Protein AF-A0A6I5NIT3-F1 (afdb_monomer)

Secondary structure (DSSP, 8-state):
-EEE--SS--EE---SS--EEEE-SS-BSSGGGS-EE-S--TTTT-EEEEPTT--GGGEEEEEE-SS-SSS--EEEEEETTT--EEEEEET-B-TTS-B---GGGB-

Sequence (107 aa):
DILLSTAQQDILIGYAGADRFTVGGQGVHDIAYADIIVDFDAVSGDRIQLQPDVALSNLVLDAVDLNTDGIADSTAILRQTTREILAVVQNTVDAAGNTLLSLDQFI

Nearest PDB structures (foldseek):
  3uw8-assembly1_B  TM=7.521E-01  e=1.839E+00  Haloarcula marismortui ATCC 43049
  3vlh-assembly1_B  TM=7.667E-01  e=2.828E+00  Haloarcula marismortui ATCC 43049
  3vlj-assembly1_B  TM=7.612E-01  e=3.199E+00  Haloarcula marismortui ATCC 43049
  3vlk-assembly1_B  TM=6.937E-01  e=2.352E+00  Haloarcula marismortui ATCC 43049
  4oag-assembly1_B  TM=4.440E-01  e=4.627E+00  Mus musculus

Radius of gyration: 12.53 Å; Cα contacts (8 Å, |Δi|>4): 255; chains: 1; bounding box: 28×31×32 Å

Mean predicted aligned error: 3.35 Å

pLDDT: mean 93.1, std 6.28, range [63.0, 98.38]

Foldseek 3Di:
DEDEDDQFAAEAEQDQAAYEYEWDDDFAPDQVGAHEDEDDDVPRRYAYEYDPVDDLVQWDWAFDDNPPPPAGFWIFIAGNPPRGTRHIYGRQADPVRDGVDDSVRYD

Structure (mmCIF, N/CA/C/O backbone):
data_AF-A0A6I5NIT3-F1
#
_entry.id   AF-A0A6I5NIT3-F1
#
loop_
_atom_site.group_PDB
_atom_site.id
_atom_site.type_symbol
_atom_site.label_atom_id
_atom_site.label_alt_id
_atom_site.label_comp_id
_atom_site.label_asym_id
_atom_site.label_entity_id
_atom_site.label_seq_id
_atom_site.pdbx_PDB_ins_code
_atom_site.Cartn_x
_atom_site.Cartn_y
_atom_site.Cartn_z
_atom_site.occupancy
_atom_site.B_iso_or_equiv
_atom_site.auth_seq_id
_atom_site.auth_comp_id
_atom_site.auth_asym_id
_atom_site.auth_atom_id
_atom_site.pdbx_PDB_model_num
ATOM 1 N N . ASP A 1 1 ? -8.606 12.356 9.068 1.00 82.38 1 ASP A N 1
ATOM 2 C CA . ASP A 1 1 ? -8.001 13.368 8.179 1.00 82.38 1 ASP A CA 1
ATOM 3 C C . ASP A 1 1 ? -7.865 12.863 6.745 1.00 82.38 1 ASP A C 1
ATOM 5 O O . ASP A 1 1 ? -8.279 11.744 6.453 1.00 82.38 1 ASP A O 1
ATOM 9 N N . ILE A 1 2 ? -7.402 13.718 5.824 1.00 78.06 2 ILE A N 1
ATOM 10 C CA . ILE A 1 2 ? -7.072 13.344 4.438 1.00 78.06 2 ILE A CA 1
ATOM 11 C C . ILE A 1 2 ? -5.598 13.656 4.213 1.00 78.06 2 ILE A C 1
ATOM 13 O O . ILE A 1 2 ? -5.189 14.811 4.346 1.00 78.06 2 ILE A O 1
ATOM 17 N N . LEU A 1 3 ? -4.831 12.637 3.837 1.00 83.56 3 LEU A N 1
ATOM 18 C CA . LEU A 1 3 ? -3.423 12.756 3.487 1.00 83.56 3 LEU A CA 1
ATOM 19 C C . LEU A 1 3 ? -3.260 12.540 1.979 1.00 83.56 3 LEU A C 1
ATOM 21 O O . LEU A 1 3 ? -3.841 11.615 1.409 1.00 83.56 3 LEU A O 1
ATOM 25 N N . LEU A 1 4 ? -2.501 13.428 1.338 1.00 75.81 4 LEU A N 1
ATOM 26 C CA . LEU A 1 4 ? -2.259 13.450 -0.104 1.00 75.81 4 LEU A CA 1
ATOM 27 C C . LEU A 1 4 ? -0.769 13.257 -0.354 1.00 75.81 4 LEU A C 1
ATOM 29 O O . LEU A 1 4 ? 0.026 14.013 0.206 1.00 75.81 4 LEU A O 1
ATOM 33 N N . SER A 1 5 ? -0.417 12.303 -1.211 1.00 72.25 5 SER A N 1
ATOM 34 C CA . SER A 1 5 ? 0.959 12.159 -1.666 1.00 72.25 5 SER A CA 1
ATOM 35 C C . SER A 1 5 ? 1.304 13.062 -2.855 1.00 72.25 5 SER A C 1
ATOM 37 O O . SER A 1 5 ? 0.442 13.661 -3.511 1.00 72.25 5 SER A O 1
ATOM 39 N N . THR A 1 6 ? 2.603 13.200 -3.087 1.00 68.38 6 THR A N 1
ATOM 40 C CA . THR A 1 6 ? 3.276 14.036 -4.073 1.00 68.38 6 THR A CA 1
ATOM 41 C C . THR A 1 6 ? 4.126 13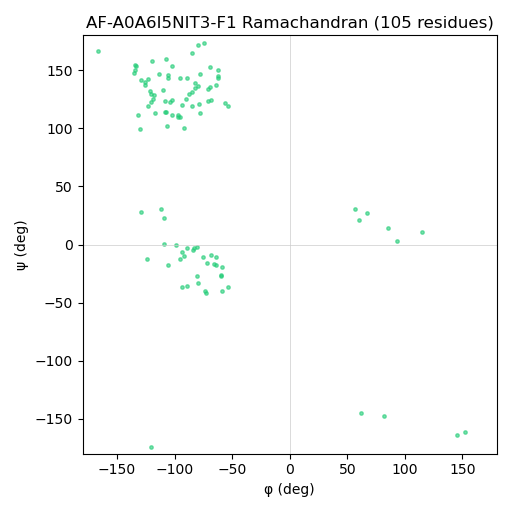.166 -5.008 1.00 68.38 6 THR A C 1
ATOM 43 O O . THR A 1 6 ? 4.055 11.947 -4.996 1.00 68.38 6 THR A O 1
ATOM 46 N N . ALA A 1 7 ? 4.907 13.785 -5.900 1.00 63.00 7 ALA A N 1
ATOM 47 C CA . ALA A 1 7 ? 5.765 13.056 -6.843 1.00 63.00 7 ALA A CA 1
ATOM 48 C C . ALA A 1 7 ? 7.096 12.563 -6.231 1.00 63.00 7 ALA A C 1
ATOM 50 O O . ALA A 1 7 ? 7.914 11.976 -6.939 1.00 63.00 7 ALA A O 1
ATOM 51 N N . GLN A 1 8 ? 7.357 12.875 -4.961 1.00 75.69 8 GLN A N 1
ATOM 52 C CA . GLN A 1 8 ? 8.480 12.350 -4.182 1.00 75.69 8 GLN A CA 1
ATOM 53 C C . GLN A 1 8 ? 7.933 11.358 -3.159 1.00 75.69 8 GLN A C 1
ATOM 55 O O . GLN A 1 8 ? 6.764 11.461 -2.816 1.00 75.69 8 GLN A O 1
ATOM 60 N N . GLN A 1 9 ? 8.784 10.464 -2.645 1.00 86.94 9 GLN A N 1
ATOM 61 C CA . GLN A 1 9 ? 8.400 9.591 -1.539 1.00 86.94 9 GLN A CA 1
ATOM 62 C C . GLN A 1 9 ? 7.866 10.423 -0.370 1.00 86.94 9 GLN A C 1
ATOM 64 O O . GLN A 1 9 ? 8.607 11.207 0.232 1.00 86.94 9 GLN A O 1
ATOM 69 N N . ASP A 1 10 ? 6.612 10.177 -0.019 1.00 90.31 10 ASP A N 1
ATOM 70 C CA . ASP A 1 10 ? 5.980 10.721 1.170 1.00 90.31 10 ASP A CA 1
ATOM 71 C C . ASP A 1 10 ? 5.819 9.656 2.256 1.00 90.31 10 ASP A C 1
ATOM 73 O O . ASP A 1 10 ? 5.531 8.488 1.992 1.00 90.31 10 ASP A O 1
ATOM 77 N N . ILE A 1 11 ? 5.986 10.077 3.511 1.00 93.38 11 ILE A N 1
ATOM 78 C CA . ILE A 1 11 ? 5.680 9.265 4.691 1.00 93.38 11 ILE A CA 1
ATOM 79 C C . ILE A 1 11 ? 4.346 9.750 5.254 1.00 93.38 11 ILE A C 1
ATOM 81 O O . ILE A 1 11 ? 4.247 10.870 5.761 1.00 93.38 11 ILE A O 1
ATOM 85 N N . LEU A 1 12 ? 3.319 8.914 5.149 1.00 94.81 12 LEU A N 1
ATOM 86 C CA . LEU A 1 12 ? 1.949 9.227 5.530 1.00 94.81 12 LEU A CA 1
ATOM 87 C C . LEU A 1 12 ? 1.625 8.586 6.885 1.00 94.81 12 LEU A C 1
ATOM 89 O O . LEU A 1 12 ? 1.767 7.375 7.059 1.00 94.81 12 LEU A O 1
ATOM 93 N N . ILE A 1 13 ? 1.196 9.421 7.833 1.00 95.81 13 ILE A N 1
ATOM 94 C CA . ILE A 1 13 ? 0.869 9.039 9.213 1.00 95.81 13 ILE A CA 1
ATOM 95 C C . ILE A 1 13 ? -0.498 9.643 9.557 1.00 95.81 13 ILE A C 1
ATOM 97 O O . ILE A 1 13 ? -0.620 10.868 9.620 1.00 95.81 13 ILE A O 1
ATOM 101 N N . GLY A 1 14 ? -1.517 8.799 9.722 1.00 93.00 14 GLY A N 1
ATOM 102 C CA . GLY A 1 14 ? -2.895 9.213 10.029 1.00 93.00 14 GLY A CA 1
ATOM 103 C C . GLY A 1 14 ? -3.118 9.527 11.509 1.00 93.00 14 GLY A C 1
ATOM 104 O O . GLY A 1 14 ? -3.907 10.404 11.851 1.00 93.00 14 GLY A O 1
ATOM 105 N N . TYR A 1 15 ? -2.324 8.905 12.382 1.00 93.50 15 TYR A N 1
ATOM 106 C CA . TYR A 1 15 ? -2.516 8.853 13.826 1.00 93.50 15 TYR A CA 1
ATOM 107 C C . TYR A 1 15 ? -3.823 8.146 14.215 1.00 93.50 15 TYR A C 1
ATOM 109 O O . TYR A 1 15 ? -4.192 7.125 13.651 1.00 93.50 15 TYR A O 1
ATOM 117 N N . ALA A 1 16 ? -4.469 8.602 15.289 1.00 92.50 16 ALA A N 1
ATOM 118 C CA . ALA A 1 16 ? -5.677 7.978 15.798 1.00 92.50 16 ALA A CA 1
ATOM 119 C C . ALA A 1 16 ? -6.906 8.553 15.097 1.00 92.50 16 ALA A C 1
ATOM 121 O O . ALA A 1 16 ? -7.143 9.762 15.149 1.00 92.50 16 ALA A O 1
ATOM 122 N N . GLY A 1 17 ? -7.762 7.678 14.586 1.00 93.88 17 GLY A N 1
ATOM 123 C CA . GLY A 1 17 ? -9.008 8.082 13.959 1.00 93.88 17 GLY A CA 1
ATOM 124 C C . GLY A 1 17 ? -9.361 7.176 12.795 1.00 93.88 17 GLY A C 1
ATOM 125 O O . GLY A 1 17 ? -8.863 6.064 12.694 1.00 93.88 17 GLY A O 1
ATOM 126 N N . ALA A 1 18 ? -10.284 7.662 11.969 1.00 95.75 18 ALA A N 1
ATOM 127 C CA . ALA A 1 18 ? -10.565 7.091 10.663 1.00 95.75 18 ALA A CA 1
ATOM 128 C C . ALA A 1 18 ? -9.996 8.049 9.612 1.00 95.75 18 ALA A C 1
ATOM 130 O O . ALA A 1 18 ? -10.581 9.107 9.327 1.00 95.75 18 ALA A O 1
ATOM 131 N N . ASP A 1 19 ? -8.847 7.686 9.064 1.00 97.94 19 ASP A N 1
ATOM 132 C CA . ASP A 1 19 ? -8.062 8.486 8.139 1.00 97.94 19 ASP A CA 1
ATOM 133 C C . ASP A 1 19 ? -8.225 8.022 6.695 1.00 97.94 19 ASP A C 1
ATOM 135 O O . ASP A 1 19 ? -8.578 6.881 6.391 1.00 97.94 19 ASP A O 1
ATOM 139 N N . ARG A 1 20 ? -8.026 8.952 5.762 1.00 97.19 20 ARG A N 1
ATOM 140 C CA . ARG A 1 20 ? -8.047 8.663 4.329 1.00 97.19 20 ARG A CA 1
ATOM 141 C C . ARG A 1 20 ? -6.685 8.946 3.734 1.00 97.19 20 ARG A C 1
ATOM 143 O O . ARG A 1 20 ? -6.276 10.104 3.629 1.00 97.19 20 ARG A O 1
ATOM 150 N N . PHE A 1 21 ? -6.027 7.887 3.292 1.00 96.75 21 PHE A N 1
ATOM 151 C CA . PHE A 1 21 ? -4.748 7.958 2.600 1.00 96.75 21 PHE A CA 1
ATOM 152 C C . PHE A 1 21 ? -5.011 7.953 1.102 1.00 96.75 21 PHE A C 1
ATOM 154 O O . PHE A 1 21 ? -5.467 6.952 0.550 1.00 96.75 21 PHE A O 1
ATOM 161 N N . THR A 1 22 ? -4.787 9.087 0.444 1.00 94.75 22 THR A N 1
ATOM 162 C CA . THR A 1 22 ? -4.999 9.193 -0.999 1.00 94.75 22 THR A CA 1
ATOM 163 C C . THR A 1 22 ? -3.760 8.699 -1.730 1.00 94.75 22 THR A C 1
ATOM 165 O O . THR A 1 22 ? -2.696 9.294 -1.588 1.00 94.75 22 THR A O 1
ATOM 168 N N . VAL A 1 23 ? -3.914 7.651 -2.537 1.00 91.50 23 VAL A N 1
ATOM 169 C CA . VAL A 1 23 ? -2.840 7.035 -3.330 1.00 91.50 23 VAL A CA 1
ATOM 170 C C . VAL A 1 23 ? -3.208 7.016 -4.810 1.00 91.50 23 VAL A C 1
ATOM 172 O O . VAL A 1 23 ? -4.364 6.809 -5.192 1.00 91.50 23 VAL A O 1
ATOM 175 N N . GLY A 1 24 ? -2.223 7.243 -5.672 1.00 82.69 24 GLY A N 1
ATOM 176 C CA . GLY A 1 24 ? -2.402 7.225 -7.120 1.00 82.69 24 GLY A CA 1
ATOM 177 C C . GLY A 1 24 ? -1.414 8.127 -7.846 1.00 82.69 24 GLY A C 1
ATOM 178 O O . GLY A 1 24 ? -0.379 8.487 -7.298 1.00 82.69 24 GLY A O 1
ATOM 179 N N . GLY A 1 25 ? -1.723 8.477 -9.094 1.00 80.94 25 GLY A N 1
ATOM 180 C CA . GLY A 1 25 ? -0.798 9.199 -9.964 1.00 80.94 25 GLY A CA 1
ATOM 181 C C . GLY A 1 25 ? 0.236 8.287 -10.638 1.00 80.94 25 GLY A C 1
ATOM 182 O O . GLY A 1 25 ? -0.055 7.143 -11.011 1.00 80.94 25 GLY A O 1
ATOM 183 N N . GLN A 1 26 ? 1.438 8.826 -10.866 1.00 84.56 26 GLN A N 1
ATOM 184 C CA . GLN A 1 26 ? 2.554 8.083 -11.459 1.00 84.56 26 GLN A CA 1
ATOM 185 C C . GLN A 1 26 ? 3.184 7.196 -10.386 1.00 84.56 26 GLN A C 1
ATOM 187 O O . GLN A 1 26 ? 3.759 7.712 -9.433 1.00 84.56 26 GLN A O 1
ATOM 192 N N . GLY A 1 27 ? 3.067 5.878 -10.536 1.00 89.19 27 GLY A N 1
ATOM 193 C CA . GLY A 1 27 ? 3.761 4.953 -9.648 1.00 89.19 27 GLY A CA 1
ATOM 194 C C . GLY A 1 27 ? 5.260 4.889 -9.947 1.00 89.19 27 GLY A C 1
ATOM 195 O O . GLY A 1 27 ? 5.748 5.434 -10.938 1.00 89.19 27 GLY A O 1
ATOM 196 N N . VAL A 1 28 ? 5.992 4.182 -9.093 1.00 93.19 28 VAL A N 1
ATOM 197 C CA . VAL A 1 28 ? 7.447 3.999 -9.198 1.00 93.19 28 VAL A CA 1
ATOM 198 C C . VAL A 1 28 ? 7.803 2.520 -9.334 1.00 93.19 28 VAL A C 1
ATOM 200 O O . VAL A 1 28 ? 7.037 1.650 -8.941 1.00 93.19 28 VAL A O 1
ATOM 203 N N . HIS A 1 29 ? 8.973 2.195 -9.881 1.00 93.06 29 HIS A N 1
ATOM 204 C CA . HIS A 1 29 ? 9.431 0.797 -9.977 1.00 93.06 29 HIS A CA 1
ATOM 205 C C . HIS A 1 29 ? 10.341 0.356 -8.829 1.00 93.06 29 HIS A C 1
ATOM 207 O O . HIS A 1 29 ? 10.611 -0.834 -8.691 1.00 93.06 29 HIS A O 1
ATOM 213 N N . ASP A 1 30 ? 10.820 1.302 -8.029 1.00 91.25 30 ASP A N 1
ATOM 214 C CA . ASP A 1 30 ? 11.715 1.044 -6.910 1.00 91.25 30 ASP A CA 1
ATOM 215 C C . ASP A 1 30 ? 11.035 1.501 -5.618 1.00 91.25 30 ASP A C 1
ATOM 217 O O . ASP A 1 30 ? 10.582 2.642 -5.500 1.00 91.25 30 ASP A O 1
ATOM 221 N N . ILE A 1 31 ? 10.944 0.567 -4.671 1.00 90.62 31 ILE A N 1
ATOM 222 C CA . ILE A 1 31 ? 10.276 0.736 -3.381 1.00 90.62 31 ILE A CA 1
ATOM 223 C C . ILE A 1 31 ? 10.898 1.869 -2.557 1.00 90.62 31 ILE A C 1
ATOM 225 O O . ILE A 1 31 ? 10.198 2.510 -1.778 1.00 90.62 31 ILE A O 1
ATOM 229 N N . ALA A 1 32 ? 12.179 2.180 -2.783 1.00 89.12 32 ALA A N 1
ATOM 230 C CA . ALA A 1 32 ? 12.869 3.284 -2.124 1.00 89.12 32 ALA A CA 1
ATOM 231 C C . ALA A 1 32 ? 12.291 4.665 -2.482 1.00 89.12 32 ALA A C 1
ATOM 233 O O . ALA A 1 32 ? 12.548 5.629 -1.766 1.00 89.12 32 ALA A O 1
ATOM 234 N N . TYR A 1 33 ? 11.518 4.767 -3.568 1.00 91.19 33 TYR A N 1
ATOM 235 C CA . TYR A 1 33 ? 10.840 5.998 -3.983 1.00 91.19 33 TYR A CA 1
ATOM 236 C C . TYR A 1 33 ? 9.323 5.943 -3.800 1.00 91.19 33 TYR A C 1
ATOM 238 O O . TYR A 1 33 ? 8.645 6.897 -4.171 1.00 91.19 33 TYR A O 1
ATOM 246 N N . ALA A 1 34 ? 8.781 4.838 -3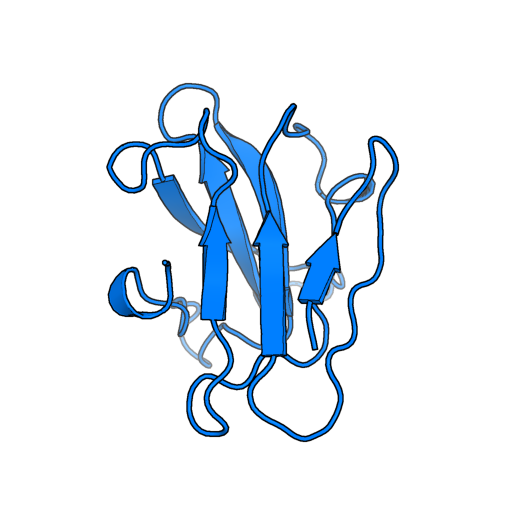.286 1.00 92.56 34 ALA A N 1
ATOM 247 C CA . ALA A 1 34 ? 7.345 4.691 -3.100 1.00 92.56 34 ALA A CA 1
ATOM 248 C C . ALA A 1 34 ? 6.887 5.446 -1.853 1.00 92.56 34 ALA A C 1
ATOM 250 O O . ALA A 1 34 ? 7.608 5.479 -0.854 1.00 92.56 34 ALA A O 1
ATOM 251 N N . ASP A 1 35 ? 5.672 5.985 -1.901 1.00 94.75 35 ASP A N 1
ATOM 252 C CA . ASP A 1 35 ? 4.999 6.518 -0.720 1.00 94.75 35 ASP A CA 1
ATOM 253 C C . ASP A 1 35 ? 4.770 5.415 0.309 1.00 94.75 35 ASP A C 1
ATOM 255 O O . ASP A 1 35 ? 4.460 4.272 -0.040 1.00 94.75 35 ASP A O 1
ATOM 259 N N . ILE A 1 36 ? 4.898 5.761 1.586 1.00 95.81 36 ILE A N 1
ATOM 260 C CA . ILE A 1 36 ? 4.828 4.818 2.697 1.00 95.81 36 ILE A CA 1
ATOM 261 C C . ILE A 1 36 ? 3.736 5.264 3.662 1.00 95.81 36 ILE A C 1
ATOM 263 O O . ILE A 1 36 ? 3.832 6.325 4.272 1.00 95.81 36 ILE A O 1
ATOM 267 N N . ILE A 1 37 ? 2.726 4.421 3.850 1.00 97.56 37 ILE A N 1
ATOM 268 C CA . ILE A 1 37 ? 1.711 4.572 4.893 1.00 97.56 37 ILE A CA 1
ATOM 269 C C . ILE A 1 37 ? 2.164 3.761 6.108 1.00 97.56 37 ILE A C 1
ATOM 271 O O . ILE A 1 37 ? 2.371 2.552 6.002 1.00 97.56 37 ILE A O 1
ATOM 275 N N . VAL A 1 38 ? 2.352 4.425 7.248 1.00 96.75 38 VAL A N 1
ATOM 276 C CA . VAL A 1 38 ? 3.045 3.835 8.409 1.00 96.75 38 VAL A CA 1
ATOM 277 C C . VAL A 1 38 ? 2.091 3.176 9.406 1.00 96.75 38 VAL A C 1
ATOM 279 O O . VAL A 1 38 ? 2.440 2.158 10.000 1.00 96.75 38 VAL A O 1
ATOM 282 N N . ASP A 1 39 ? 0.906 3.748 9.607 1.00 95.94 39 ASP A N 1
ATOM 283 C CA . ASP A 1 39 ? 0.018 3.426 10.730 1.00 95.94 39 ASP A CA 1
ATOM 284 C C . ASP A 1 39 ? -1.422 3.108 10.314 1.00 95.94 39 ASP A C 1
ATOM 286 O O . ASP A 1 39 ? -2.343 3.286 11.103 1.00 95.94 39 ASP A O 1
ATOM 290 N N . PHE A 1 40 ? -1.608 2.599 9.093 1.00 97.81 40 PHE A N 1
ATOM 291 C CA . PHE A 1 40 ? -2.921 2.204 8.589 1.00 97.81 40 PHE A CA 1
ATOM 292 C C . PHE A 1 40 ? -3.611 1.185 9.510 1.00 97.81 40 PHE A C 1
ATOM 294 O O . PHE A 1 40 ? -3.113 0.072 9.703 1.00 97.81 40 PHE A O 1
ATOM 301 N N . ASP A 1 41 ? -4.804 1.529 9.994 1.00 96.62 41 ASP A N 1
ATOM 302 C CA . ASP A 1 41 ? -5.650 0.654 10.801 1.00 96.62 41 ASP A CA 1
ATOM 303 C C . ASP A 1 41 ? -7.090 0.587 10.265 1.00 96.62 41 ASP A C 1
ATOM 305 O O . ASP A 1 41 ? -7.968 1.412 10.548 1.00 96.62 41 ASP A O 1
ATOM 309 N N . ALA A 1 42 ? -7.376 -0.490 9.529 1.00 95.31 42 ALA A N 1
ATOM 310 C CA . ALA A 1 42 ? -8.710 -0.761 9.003 1.00 95.31 42 ALA A CA 1
ATOM 311 C C . ALA A 1 42 ? -9.788 -0.903 10.097 1.00 95.31 42 ALA A C 1
ATOM 313 O O . ALA A 1 42 ? -10.964 -0.636 9.819 1.00 95.31 42 ALA A O 1
ATOM 314 N N . VAL A 1 43 ? -9.413 -1.318 11.318 1.00 94.31 43 VAL A N 1
ATOM 315 C CA . VAL A 1 43 ? -10.331 -1.486 12.458 1.00 94.31 43 VAL A CA 1
ATOM 316 C C . VAL A 1 43 ? -10.744 -0.130 13.023 1.00 94.31 43 VAL A C 1
ATOM 318 O O . VAL A 1 43 ? -11.923 0.061 13.331 1.00 94.31 43 VAL A O 1
ATOM 321 N N . SER A 1 44 ? -9.806 0.816 13.108 1.00 94.75 44 SER A N 1
ATOM 322 C CA . SER A 1 44 ? -10.082 2.202 13.519 1.00 94.75 44 SER A CA 1
ATOM 323 C C . SER A 1 44 ? -10.846 3.004 12.459 1.00 94.75 44 SER A C 1
ATOM 325 O O . SER A 1 44 ? -11.506 3.993 12.783 1.00 94.75 44 SER A O 1
ATOM 327 N N . GLY A 1 45 ? -10.882 2.507 11.221 1.00 96.06 45 GLY A N 1
ATOM 328 C CA . GLY A 1 45 ? -11.735 3.023 10.153 1.00 96.06 45 GLY A CA 1
ATOM 329 C C . GLY A 1 45 ? -10.972 3.626 8.982 1.00 96.06 45 GLY A C 1
ATOM 330 O O . GLY A 1 45 ? -11.611 4.228 8.115 1.00 96.06 45 GLY A O 1
ATOM 331 N N . ASP A 1 46 ? -9.656 3.436 8.921 1.00 98.12 46 ASP A N 1
ATOM 332 C CA . ASP A 1 46 ? -8.832 3.970 7.843 1.00 98.12 46 ASP A CA 1
ATOM 333 C C . ASP A 1 46 ? -9.228 3.405 6.487 1.00 98.12 46 ASP A C 1
ATOM 335 O O . ASP A 1 46 ? -9.637 2.245 6.351 1.00 98.12 46 ASP A O 1
ATOM 339 N N . ARG A 1 47 ? -9.123 4.242 5.458 1.00 97.94 47 ARG A N 1
ATOM 340 C CA . ARG A 1 47 ? -9.404 3.869 4.073 1.00 97.94 47 ARG A CA 1
ATOM 341 C C . ARG A 1 47 ? -8.335 4.394 3.138 1.00 97.94 47 ARG A C 1
ATOM 343 O O . ARG A 1 47 ? -7.788 5.480 3.323 1.00 97.94 47 ARG A O 1
ATOM 350 N N . ILE A 1 48 ? -8.093 3.623 2.090 1.00 97.69 48 ILE A N 1
ATOM 351 C CA . ILE A 1 48 ? -7.190 4.000 1.012 1.00 97.69 48 ILE A CA 1
ATOM 352 C C . ILE A 1 48 ? -8.037 4.569 -0.116 1.00 97.69 48 ILE A C 1
ATOM 354 O O . ILE A 1 48 ? -8.820 3.861 -0.743 1.00 97.69 48 ILE A O 1
ATOM 358 N N . GLN A 1 49 ? -7.914 5.866 -0.353 1.00 96.75 49 GLN A N 1
ATOM 359 C CA . GLN A 1 49 ? -8.648 6.538 -1.411 1.00 96.75 49 GLN A CA 1
ATOM 360 C C . GLN A 1 49 ? -7.836 6.503 -2.704 1.00 96.75 49 GLN A C 1
ATOM 362 O O . GLN A 1 49 ? -6.694 6.963 -2.734 1.00 96.75 49 GLN A O 1
ATOM 36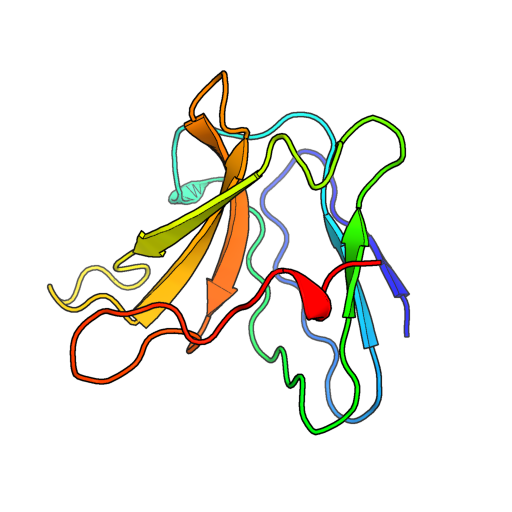7 N N . LEU A 1 50 ? -8.425 5.996 -3.785 1.00 94.81 50 LEU A N 1
ATOM 368 C CA . LEU A 1 50 ? -7.760 5.997 -5.087 1.00 94.81 50 LEU A CA 1
ATOM 369 C C . LEU A 1 50 ? -7.921 7.349 -5.784 1.00 94.81 50 LEU A C 1
ATOM 371 O O . LEU A 1 50 ? -9.001 7.948 -5.787 1.00 94.81 50 LEU A O 1
ATOM 375 N N . GLN A 1 51 ? -6.850 7.834 -6.418 1.00 91.81 51 GLN A N 1
ATOM 376 C CA . GLN A 1 51 ? -6.990 8.945 -7.357 1.00 91.81 51 GLN A CA 1
ATOM 377 C C . GLN A 1 51 ? -7.884 8.537 -8.548 1.00 91.81 51 GLN A C 1
ATOM 379 O O . GLN A 1 51 ? -7.903 7.365 -8.929 1.00 91.81 51 GLN A O 1
ATOM 384 N N . PRO A 1 52 ? -8.618 9.482 -9.172 1.00 89.44 52 PRO A N 1
ATOM 385 C CA . PRO A 1 52 ? -9.618 9.166 -10.200 1.00 89.44 52 PRO A CA 1
ATOM 386 C C . PRO A 1 52 ? -9.103 8.409 -11.437 1.00 89.44 52 PRO A C 1
ATOM 388 O O . PRO A 1 52 ? -9.899 7.838 -12.180 1.00 89.44 52 PRO A O 1
ATOM 391 N N . ASP A 1 53 ? -7.796 8.430 -11.695 1.00 89.12 53 ASP A N 1
ATOM 392 C CA . ASP A 1 53 ? -7.129 7.751 -12.811 1.00 89.12 53 ASP A CA 1
ATOM 393 C C . ASP A 1 53 ? -6.684 6.310 -12.482 1.00 89.12 53 ASP A C 1
ATOM 395 O O . ASP A 1 53 ? -6.168 5.592 -13.349 1.00 89.12 53 ASP A O 1
ATOM 399 N N . VAL A 1 54 ? -6.890 5.867 -11.239 1.00 91.38 54 VAL A N 1
ATOM 400 C CA . VAL A 1 54 ? -6.554 4.525 -10.763 1.00 91.38 54 VAL A CA 1
ATOM 401 C C . VAL A 1 54 ? -7.833 3.722 -10.548 1.00 91.38 54 VAL A C 1
ATOM 403 O O . VAL A 1 54 ? -8.636 3.997 -9.663 1.00 91.38 54 VAL A O 1
ATOM 406 N N . ALA A 1 55 ? -8.018 2.681 -11.358 1.00 92.81 55 ALA A N 1
ATOM 407 C CA . ALA A 1 55 ? -9.123 1.747 -11.188 1.00 92.81 55 ALA A CA 1
ATOM 408 C C . ALA A 1 55 ? -8.758 0.653 -10.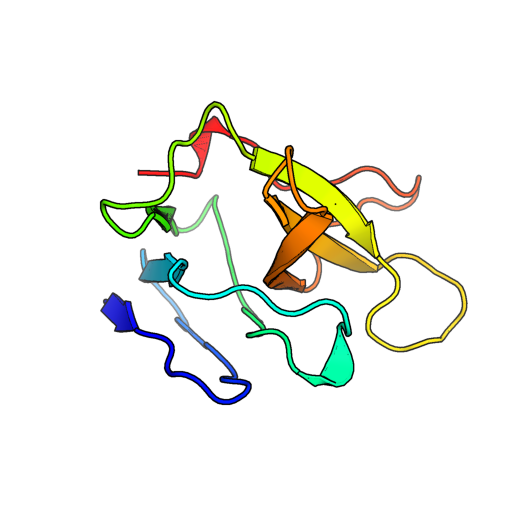175 1.00 92.81 55 ALA A C 1
ATOM 410 O O . ALA A 1 55 ? -7.734 -0.009 -10.340 1.00 92.81 55 ALA A O 1
ATOM 411 N N . LEU A 1 56 ? -9.644 0.388 -9.208 1.00 94.69 56 LEU A N 1
ATOM 412 C CA . LEU A 1 56 ? -9.493 -0.702 -8.230 1.00 94.69 56 LEU A CA 1
ATOM 413 C C . LEU A 1 56 ? -9.268 -2.068 -8.902 1.00 94.69 56 LEU A C 1
ATOM 415 O O . LEU A 1 56 ? -8.470 -2.874 -8.440 1.00 94.69 56 LEU A O 1
ATOM 419 N N . SER A 1 57 ? -9.924 -2.311 -10.042 1.00 94.81 57 SER A N 1
ATOM 420 C CA . SER A 1 57 ? -9.769 -3.543 -10.827 1.00 94.81 57 SER A CA 1
ATOM 421 C C . SER A 1 57 ? -8.402 -3.694 -11.502 1.00 94.81 57 SER A C 1
ATOM 423 O O . SER A 1 57 ? -8.149 -4.726 -12.110 1.00 94.81 57 SER A O 1
ATOM 425 N N . ASN A 1 58 ? -7.566 -2.656 -11.474 1.00 93.69 58 ASN A N 1
ATOM 426 C CA . ASN A 1 58 ? -6.213 -2.643 -12.020 1.00 93.69 58 ASN A CA 1
ATOM 427 C C . ASN A 1 58 ? -5.165 -2.620 -10.897 1.00 93.69 58 ASN A C 1
ATOM 429 O O . ASN A 1 58 ? -4.051 -2.145 -11.113 1.00 93.69 58 ASN A O 1
ATOM 433 N N . LEU A 1 59 ? -5.521 -3.077 -9.695 1.00 95.88 59 LEU A N 1
ATOM 434 C CA . LEU A 1 59 ? -4.599 -3.189 -8.572 1.00 95.88 59 LEU A CA 1
ATOM 435 C C . LEU A 1 59 ? -4.216 -4.642 -8.310 1.00 95.88 59 LEU A C 1
ATOM 437 O O . LEU A 1 59 ? -5.021 -5.560 -8.457 1.00 95.88 59 LEU A O 1
ATOM 441 N N . VAL A 1 60 ? -2.973 -4.828 -7.883 1.00 96.56 60 VAL A N 1
ATOM 442 C CA . VAL A 1 60 ? -2.469 -6.055 -7.266 1.00 96.56 60 VAL A CA 1
ATOM 443 C C . VAL A 1 60 ? -1.859 -5.672 -5.926 1.00 96.56 60 VAL A C 1
ATOM 445 O O . VAL A 1 60 ? -1.215 -4.630 -5.822 1.00 96.56 60 VAL A O 1
ATOM 448 N N . LEU A 1 61 ? -2.080 -6.506 -4.915 1.00 97.81 61 LEU A N 1
ATOM 449 C CA . LEU A 1 61 ? -1.491 -6.357 -3.590 1.00 97.81 61 LEU A CA 1
ATOM 450 C C . LEU A 1 61 ? -0.450 -7.454 -3.414 1.00 97.81 61 LEU A C 1
ATOM 452 O O . LEU A 1 61 ? -0.799 -8.626 -3.544 1.00 97.81 61 LEU A O 1
ATOM 456 N N . ASP A 1 62 ? 0.793 -7.079 -3.122 1.00 97.62 62 ASP A N 1
ATOM 457 C CA . ASP A 1 62 ? 1.874 -8.038 -2.889 1.00 97.62 62 ASP A CA 1
ATOM 458 C C . ASP A 1 62 ? 2.611 -7.737 -1.589 1.00 97.62 62 ASP A C 1
ATOM 460 O O . ASP A 1 62 ? 2.873 -6.580 -1.259 1.00 97.62 62 ASP A O 1
ATOM 464 N N . ALA A 1 63 ? 2.978 -8.797 -0.874 1.00 97.88 63 ALA A N 1
ATOM 465 C CA . ALA A 1 63 ? 3.833 -8.698 0.296 1.00 97.88 63 ALA A CA 1
ATOM 466 C C . ALA A 1 63 ? 5.269 -8.348 -0.127 1.00 97.88 63 ALA A C 1
ATOM 468 O O . ALA A 1 63 ? 5.823 -8.941 -1.057 1.00 97.88 63 ALA A O 1
ATOM 469 N N . VAL A 1 64 ? 5.866 -7.385 0.568 1.00 96.75 64 VAL A N 1
ATOM 470 C CA . VAL A 1 64 ? 7.225 -6.891 0.347 1.00 96.75 64 VAL A CA 1
ATOM 471 C C . VAL A 1 64 ? 7.957 -6.760 1.679 1.00 96.75 64 VAL A C 1
ATOM 473 O O . VAL A 1 64 ? 7.349 -6.517 2.719 1.00 96.75 64 VAL A O 1
ATOM 476 N N . ASP A 1 65 ? 9.270 -6.938 1.629 1.00 95.38 65 ASP A N 1
ATOM 477 C CA . ASP A 1 65 ? 10.189 -6.679 2.736 1.00 95.38 65 ASP A CA 1
ATOM 478 C C . ASP A 1 65 ? 10.691 -5.237 2.604 1.00 95.38 65 ASP A C 1
ATO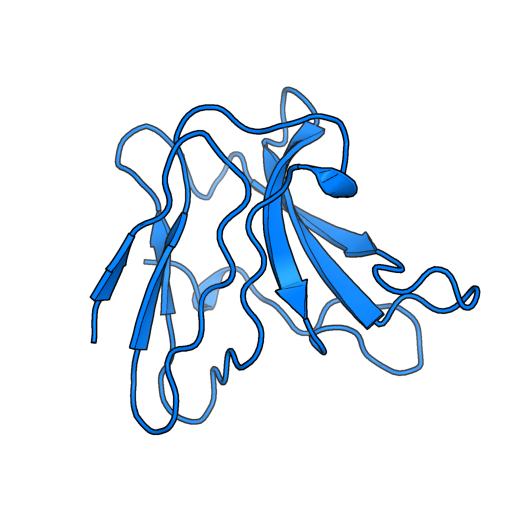M 480 O O . ASP A 1 65 ? 11.523 -4.939 1.741 1.00 95.38 65 ASP A O 1
ATOM 484 N N . LEU A 1 66 ? 10.112 -4.322 3.388 1.00 94.25 66 LEU A N 1
ATOM 485 C CA . LEU A 1 66 ? 10.440 -2.900 3.305 1.00 94.25 66 LEU A CA 1
ATOM 486 C C . LEU A 1 66 ? 11.747 -2.569 4.038 1.00 94.25 66 LEU A C 1
ATOM 488 O O . LEU A 1 66 ? 12.471 -1.661 3.626 1.00 94.25 66 LEU A O 1
ATOM 492 N N . ASN A 1 67 ? 12.043 -3.282 5.126 1.00 91.25 67 ASN A N 1
ATOM 493 C CA . ASN A 1 67 ? 13.182 -2.995 5.997 1.00 91.25 67 ASN A CA 1
ATOM 494 C C . ASN A 1 67 ? 14.458 -3.791 5.628 1.00 91.25 67 ASN A C 1
ATOM 496 O O . ASN A 1 67 ? 15.541 -3.496 6.143 1.00 91.25 67 ASN A O 1
ATOM 500 N N . THR A 1 68 ? 14.351 -4.727 4.682 1.00 92.00 68 THR A N 1
ATOM 501 C CA . THR A 1 68 ? 15.408 -5.594 4.137 1.00 92.00 68 THR A CA 1
ATOM 502 C C . THR A 1 68 ? 15.990 -6.620 5.120 1.00 92.00 68 THR A C 1
ATOM 504 O O . THR A 1 68 ? 17.145 -7.034 4.977 1.00 92.00 68 THR A O 1
ATOM 507 N N . ASP A 1 69 ? 15.214 -7.053 6.118 1.00 94.19 69 ASP A N 1
ATOM 508 C CA . ASP A 1 69 ? 15.614 -8.082 7.091 1.00 94.19 69 ASP A CA 1
ATOM 509 C C . ASP A 1 69 ? 15.414 -9.532 6.599 1.00 94.19 69 ASP A C 1
ATOM 511 O O . ASP A 1 69 ? 15.829 -10.484 7.270 1.00 94.19 69 ASP A O 1
ATOM 515 N N . GLY A 1 70 ? 14.858 -9.708 5.398 1.00 94.25 70 GLY A N 1
ATOM 516 C CA . GLY A 1 70 ? 14.557 -10.995 4.776 1.00 94.25 70 GLY A CA 1
ATOM 517 C C . GLY A 1 70 ? 13.136 -11.500 5.040 1.00 94.25 70 GLY A C 1
ATOM 518 O O . GLY A 1 70 ? 12.813 -12.613 4.611 1.00 94.25 70 GLY A O 1
ATOM 519 N N . ILE A 1 71 ? 12.296 -10.723 5.729 1.00 95.19 71 ILE A N 1
ATOM 520 C CA . ILE A 1 71 ? 10.909 -11.050 6.061 1.00 95.19 71 ILE A CA 1
ATOM 521 C C . ILE A 1 71 ? 9.991 -9.984 5.456 1.00 95.19 71 ILE A C 1
ATOM 523 O O . ILE A 1 71 ? 10.176 -8.790 5.648 1.00 95.19 71 ILE A O 1
ATOM 527 N N . ALA A 1 72 ? 8.961 -10.412 4.725 1.00 96.62 72 ALA A N 1
ATOM 528 C CA . ALA A 1 72 ? 7.957 -9.477 4.234 1.00 96.62 72 ALA A CA 1
ATOM 529 C C . ALA A 1 72 ? 7.132 -8.916 5.404 1.00 96.62 72 ALA A C 1
ATOM 531 O O . ALA A 1 72 ? 6.534 -9.681 6.161 1.00 96.62 72 ALA A O 1
ATOM 532 N N . ASP A 1 73 ? 7.089 -7.593 5.526 1.00 96.25 73 ASP A N 1
ATOM 533 C CA . ASP A 1 73 ? 6.446 -6.868 6.628 1.00 96.25 73 ASP A CA 1
ATOM 534 C C . ASP A 1 73 ? 5.386 -5.866 6.143 1.00 96.25 73 ASP A C 1
ATOM 536 O O . ASP A 1 73 ? 4.569 -5.376 6.924 1.00 96.25 73 ASP A O 1
ATOM 540 N N . SER A 1 74 ? 5.357 -5.58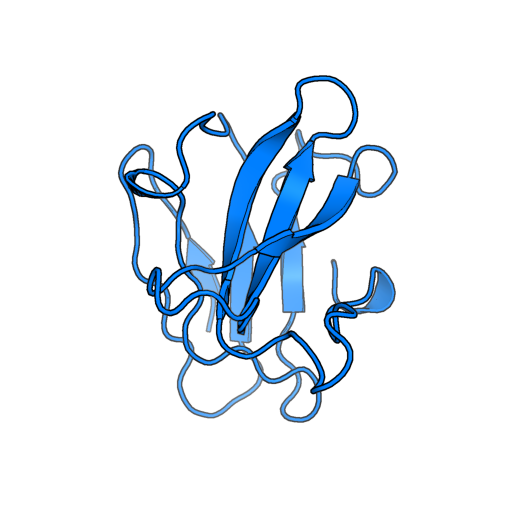5 4.841 1.00 97.88 74 SER A N 1
ATOM 541 C CA . SER A 1 74 ? 4.558 -4.517 4.253 1.00 97.88 74 SER A CA 1
ATOM 542 C C . SER A 1 74 ? 3.827 -4.994 3.002 1.00 97.88 74 SER A C 1
ATOM 544 O O . SER A 1 74 ? 4.263 -5.920 2.323 1.00 97.88 74 SER A O 1
ATOM 546 N N . THR A 1 75 ? 2.711 -4.355 2.662 1.00 98.38 75 THR A N 1
ATOM 547 C CA . THR A 1 75 ? 1.994 -4.621 1.409 1.00 98.38 75 THR A CA 1
ATOM 548 C C . THR A 1 75 ? 2.251 -3.497 0.424 1.00 98.38 75 THR A C 1
ATOM 550 O O . THR A 1 75 ? 1.922 -2.344 0.695 1.00 98.38 75 THR A O 1
ATOM 553 N N . ALA A 1 76 ? 2.784 -3.824 -0.747 1.00 97.56 76 ALA A N 1
ATOM 554 C CA . ALA A 1 76 ? 2.826 -2.912 -1.877 1.00 97.56 76 ALA A CA 1
ATOM 555 C C . ALA A 1 76 ? 1.484 -2.927 -2.623 1.00 97.56 76 ALA A C 1
ATOM 557 O O . ALA A 1 76 ? 0.926 -3.986 -2.918 1.00 97.56 76 ALA A O 1
ATOM 558 N N . ILE A 1 77 ? 0.990 -1.738 -2.961 1.00 97.62 77 ILE A N 1
ATOM 559 C CA . ILE A 1 77 ? -0.162 -1.525 -3.836 1.00 97.62 77 ILE A CA 1
ATOM 560 C C . ILE A 1 77 ? 0.392 -1.255 -5.228 1.00 97.62 77 ILE A C 1
ATOM 562 O O . ILE A 1 77 ? 1.000 -0.211 -5.462 1.00 97.62 77 ILE A O 1
ATOM 566 N N . LEU A 1 78 ? 0.205 -2.191 -6.154 1.00 96.69 78 LEU A N 1
ATOM 567 C CA . LEU A 1 78 ? 0.784 -2.111 -7.491 1.00 96.69 78 LEU A CA 1
ATOM 568 C C . LEU A 1 78 ? -0.285 -1.943 -8.558 1.00 96.69 78 LEU A C 1
ATOM 570 O O . LEU A 1 78 ? -1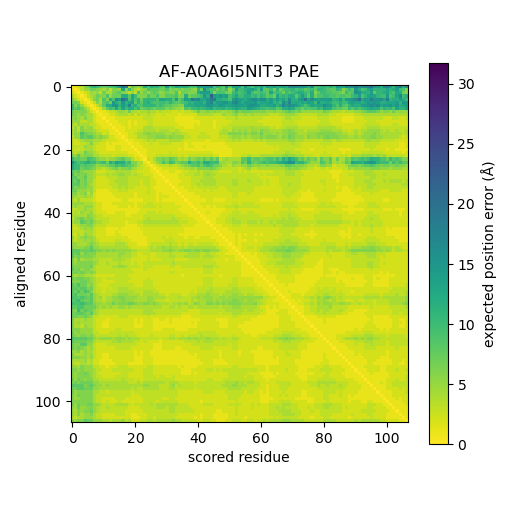.356 -2.546 -8.491 1.00 96.69 78 LEU A O 1
ATOM 574 N N . ARG A 1 79 ? 0.049 -1.213 -9.621 1.00 95.25 79 ARG A N 1
ATOM 575 C CA . ARG A 1 79 ? -0.737 -1.229 -10.854 1.00 95.25 79 ARG A CA 1
ATOM 576 C C . ARG A 1 79 ? -0.545 -2.582 -11.547 1.00 95.25 79 ARG A C 1
ATOM 578 O O . ARG A 1 79 ? 0.577 -2.967 -11.868 1.00 95.25 79 ARG A O 1
ATOM 585 N N . GLN A 1 80 ? -1.627 -3.304 -11.821 1.00 94.75 80 GLN A N 1
ATOM 586 C CA . GLN A 1 80 ? -1.579 -4.660 -12.379 1.00 94.75 80 GLN A CA 1
ATOM 587 C C . GLN A 1 80 ? -0.854 -4.708 -13.730 1.00 94.75 80 GLN A C 1
ATOM 589 O O . GLN A 1 80 ? -0.082 -5.630 -13.985 1.00 94.75 80 GLN A O 1
ATOM 594 N N . THR A 1 81 ? -1.082 -3.712 -14.590 1.00 92.31 81 THR A N 1
ATOM 595 C CA . THR A 1 81 ? -0.532 -3.675 -15.953 1.00 92.31 81 THR A CA 1
ATOM 596 C C . THR A 1 81 ? 0.963 -3.379 -16.020 1.00 92.31 81 THR A C 1
ATOM 598 O O . THR A 1 81 ? 1.658 -3.973 -16.838 1.00 92.31 81 THR A O 1
ATOM 601 N N . THR A 1 82 ? 1.451 -2.435 -15.214 1.00 94.38 82 THR A N 1
ATOM 602 C CA . THR A 1 82 ? 2.836 -1.930 -15.288 1.00 94.38 82 THR A CA 1
ATOM 603 C C . THR A 1 82 ? 3.709 -2.442 -14.155 1.00 94.38 82 THR A C 1
ATOM 605 O O . THR A 1 82 ? 4.930 -2.396 -14.270 1.00 94.38 82 THR A O 1
ATOM 608 N N . ARG A 1 83 ? 3.099 -2.952 -13.077 1.00 95.38 83 ARG A N 1
ATOM 609 C CA . ARG A 1 83 ? 3.769 -3.325 -11.824 1.00 95.38 83 ARG A CA 1
ATOM 610 C C . ARG A 1 83 ? 4.472 -2.147 -11.143 1.00 95.38 83 ARG A C 1
ATOM 612 O O . ARG A 1 83 ? 5.361 -2.354 -10.327 1.00 95.38 83 ARG A O 1
ATOM 619 N N . GLU A 1 84 ? 4.065 -0.924 -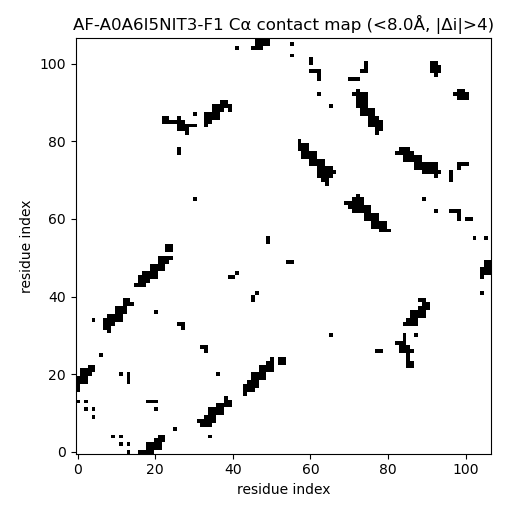11.467 1.00 95.56 84 GLU A N 1
ATOM 620 C CA . GLU A 1 84 ? 4.464 0.273 -10.730 1.00 95.56 84 GLU A CA 1
ATOM 621 C C . GLU A 1 84 ? 3.815 0.258 -9.342 1.00 95.56 84 GLU A C 1
ATOM 623 O O . GLU A 1 84 ? 2.625 -0.037 -9.208 1.00 95.56 84 GLU A O 1
ATOM 628 N N . ILE A 1 85 ? 4.602 0.586 -8.326 1.00 96.00 85 ILE A N 1
ATOM 629 C CA . ILE A 1 85 ? 4.209 0.737 -6.931 1.00 96.00 85 ILE A CA 1
ATOM 630 C C . ILE A 1 85 ? 3.544 2.105 -6.784 1.00 96.00 85 ILE A C 1
ATOM 632 O O . ILE A 1 85 ? 4.149 3.131 -7.093 1.00 96.00 85 ILE A O 1
ATOM 636 N N . LEU A 1 86 ? 2.294 2.109 -6.336 1.00 95.25 86 LEU A N 1
ATOM 637 C CA . LEU A 1 86 ? 1.530 3.321 -6.043 1.00 95.25 86 LEU A CA 1
ATOM 638 C C . LEU A 1 86 ? 1.737 3.777 -4.598 1.00 95.25 86 LEU A C 1
ATOM 640 O O . LEU A 1 86 ? 1.755 4.970 -4.340 1.00 95.25 86 LEU A O 1
ATOM 644 N N . ALA A 1 87 ? 1.871 2.826 -3.673 1.00 96.12 87 ALA A N 1
ATOM 645 C CA . ALA A 1 87 ? 2.221 3.054 -2.276 1.00 96.12 87 ALA A CA 1
ATOM 646 C C . ALA A 1 87 ? 2.597 1.724 -1.608 1.00 96.12 87 ALA A C 1
ATOM 648 O O . ALA A 1 87 ? 2.297 0.644 -2.129 1.00 96.12 87 ALA A O 1
ATOM 649 N N . VAL A 1 88 ? 3.205 1.809 -0.431 1.00 97.25 88 VAL A N 1
ATOM 650 C CA . VAL A 1 88 ? 3.491 0.687 0.464 1.00 97.25 88 VAL A CA 1
ATOM 651 C C . VAL A 1 88 ? 2.818 0.942 1.806 1.00 97.25 88 VAL A C 1
ATOM 653 O O . VAL A 1 88 ? 2.943 2.023 2.371 1.00 97.25 88 VAL A O 1
ATOM 656 N N . VAL A 1 89 ? 2.113 -0.056 2.330 1.00 98.00 89 VAL A N 1
ATOM 657 C CA . VAL A 1 89 ? 1.451 0.006 3.637 1.00 98.00 89 VAL A CA 1
ATOM 658 C C . VAL A 1 89 ? 2.224 -0.865 4.619 1.00 98.00 89 VAL A C 1
ATOM 660 O O . VAL A 1 89 ? 2.290 -2.085 4.446 1.00 98.00 89 VAL A O 1
ATOM 663 N N . GLN A 1 90 ? 2.831 -0.253 5.631 1.00 97.31 90 GLN A N 1
ATOM 664 C CA . GLN A 1 90 ? 3.651 -0.961 6.615 1.00 97.31 90 GLN A CA 1
ATOM 665 C C . GLN A 1 90 ? 2.824 -1.855 7.530 1.00 97.31 90 GLN A C 1
ATOM 667 O O . GLN A 1 90 ? 1.664 -1.568 7.812 1.00 97.31 90 GLN A O 1
ATOM 672 N N . ASN A 1 91 ? 3.455 -2.913 8.041 1.00 95.88 91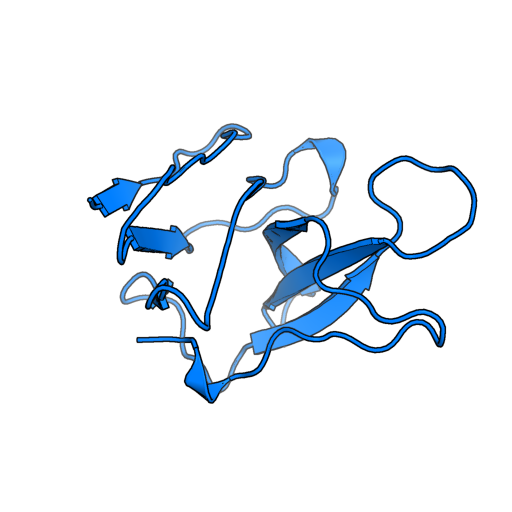 ASN A N 1
ATOM 673 C CA . ASN A 1 91 ? 2.889 -3.821 9.044 1.00 95.88 91 ASN A CA 1
ATOM 674 C C . ASN A 1 91 ? 1.563 -4.470 8.612 1.00 95.88 91 ASN A C 1
ATOM 676 O O . ASN A 1 91 ? 0.711 -4.790 9.439 1.00 95.88 91 ASN A O 1
ATOM 680 N N . THR A 1 92 ? 1.387 -4.680 7.306 1.00 97.12 92 THR A N 1
ATOM 681 C CA . THR A 1 92 ? 0.181 -5.286 6.721 1.00 97.12 92 THR A CA 1
ATOM 682 C C . THR A 1 92 ? 0.457 -6.666 6.136 1.00 97.12 92 THR A C 1
ATOM 684 O O . THR A 1 92 ? -0.187 -7.068 5.173 1.00 97.12 92 THR A O 1
ATOM 687 N N . VAL A 1 93 ? 1.410 -7.407 6.697 1.00 97.81 93 VAL A N 1
ATOM 688 C CA . VAL A 1 93 ? 1.719 -8.785 6.298 1.00 97.81 93 VAL A CA 1
ATOM 689 C C . VAL A 1 93 ? 1.662 -9.692 7.523 1.00 97.81 93 VAL A C 1
ATOM 691 O O . VAL A 1 93 ? 2.110 -9.322 8.607 1.00 97.81 93 VAL A O 1
ATOM 694 N N . ASP A 1 94 ? 1.056 -10.869 7.373 1.00 96.12 94 ASP A N 1
ATOM 695 C CA . ASP A 1 94 ? 0.994 -11.874 8.431 1.00 96.12 94 ASP A CA 1
ATOM 696 C C . ASP A 1 94 ? 2.303 -12.677 8.555 1.00 96.12 94 ASP A C 1
ATOM 698 O O . ASP A 1 94 ? 3.193 -12.622 7.709 1.00 96.12 94 ASP A O 1
ATOM 702 N N . ALA A 1 95 ? 2.420 -13.496 9.603 1.00 93.94 95 ALA A N 1
ATOM 703 C CA . ALA A 1 95 ? 3.614 -14.317 9.834 1.00 93.94 95 ALA A CA 1
ATOM 704 C C . ALA A 1 95 ? 3.882 -15.383 8.746 1.00 93.94 95 ALA A C 1
ATOM 706 O O . ALA A 1 95 ? 4.934 -16.022 8.766 1.00 93.94 95 ALA A O 1
ATOM 707 N N . ALA A 1 96 ? 2.935 -15.619 7.833 1.00 94.94 96 ALA A N 1
ATOM 708 C CA . ALA A 1 96 ? 3.074 -16.536 6.707 1.00 94.94 96 ALA A CA 1
ATOM 709 C C . ALA A 1 96 ? 3.425 -15.812 5.390 1.00 94.94 96 ALA A C 1
ATOM 711 O O . ALA A 1 96 ? 3.606 -16.482 4.373 1.00 94.94 96 ALA A O 1
ATOM 712 N N . GLY A 1 97 ? 3.555 -14.481 5.404 1.00 94.81 97 GLY A N 1
ATOM 713 C CA . GLY A 1 97 ? 3.882 -13.672 4.231 1.00 94.81 97 GLY A CA 1
ATOM 714 C C . GLY A 1 97 ? 2.670 -13.281 3.383 1.00 94.81 97 GLY A C 1
ATOM 715 O O . GLY A 1 97 ? 2.849 -12.845 2.247 1.00 94.81 97 GLY A O 1
ATOM 716 N N . ASN A 1 98 ? 1.442 -13.439 3.888 1.00 96.69 98 ASN A N 1
ATOM 717 C CA . ASN A 1 98 ? 0.241 -12.994 3.181 1.00 96.69 98 ASN A CA 1
ATOM 718 C C . ASN A 1 98 ? -0.096 -11.553 3.553 1.00 96.69 98 ASN A C 1
ATOM 720 O O . ASN A 1 98 ? 0.014 -11.159 4.714 1.00 96.69 98 ASN A O 1
ATOM 724 N N . THR A 1 99 ? -0.585 -10.786 2.581 1.00 97.75 99 THR A N 1
ATOM 725 C CA . THR A 1 99 ? -1.121 -9.453 2.855 1.00 97.75 99 THR A CA 1
ATOM 726 C C . THR A 1 99 ? -2.364 -9.521 3.753 1.00 97.75 99 THR A C 1
ATOM 728 O O . THR A 1 99 ? -3.249 -10.358 3.569 1.00 97.75 99 THR A O 1
ATOM 731 N N . LEU A 1 100 ? -2.416 -8.616 4.727 1.00 96.88 100 LEU A N 1
ATOM 732 C CA . LEU A 1 100 ? -3.572 -8.291 5.563 1.00 96.88 100 LEU A CA 1
ATOM 733 C C . LEU A 1 100 ? -4.403 -7.143 4.963 1.00 96.88 100 LEU A C 1
ATOM 735 O O . LEU A 1 100 ? -5.497 -6.855 5.451 1.00 96.88 100 LEU A O 1
ATOM 739 N N . LEU A 1 101 ? -3.883 -6.480 3.924 1.00 97.06 101 LEU A N 1
ATOM 740 C CA . LEU A 1 101 ? -4.595 -5.457 3.173 1.00 97.06 101 LEU A CA 1
ATOM 741 C C . LEU A 1 101 ? -5.550 -6.131 2.179 1.00 97.06 101 LEU A C 1
ATOM 743 O O . LEU A 1 101 ? -5.192 -7.083 1.484 1.00 97.06 101 LEU A O 1
ATOM 747 N N . SER A 1 102 ? -6.772 -5.626 2.084 1.00 94.94 102 SER A N 1
ATOM 748 C CA . SER A 1 102 ? -7.826 -6.190 1.245 1.00 94.94 102 SER A CA 1
ATOM 749 C C . SER A 1 102 ? -8.530 -5.114 0.429 1.00 94.94 102 SER A C 1
ATOM 751 O O . SER A 1 102 ? -8.573 -3.942 0.792 1.00 94.94 102 SER A O 1
ATOM 753 N N . LEU A 1 103 ? -9.093 -5.507 -0.718 1.00 93.31 103 LEU A N 1
ATOM 754 C CA . LEU A 1 103 ? -9.684 -4.555 -1.669 1.00 93.31 103 LEU A CA 1
ATOM 755 C C . LEU A 1 103 ? -10.926 -3.816 -1.131 1.00 93.31 103 LEU A C 1
ATOM 757 O O . LEU A 1 103 ? -11.304 -2.793 -1.687 1.00 93.31 103 LEU A O 1
ATOM 761 N N . ASP A 1 104 ? -11.558 -4.296 -0.060 1.00 95.31 104 ASP A N 1
ATOM 762 C CA . ASP A 1 104 ? -12.686 -3.633 0.617 1.00 95.31 104 ASP A CA 1
ATOM 763 C C . ASP A 1 104 ? -12.272 -2.420 1.474 1.00 95.31 104 ASP A C 1
ATOM 765 O O . ASP A 1 104 ? -13.124 -1.640 1.902 1.00 95.31 104 ASP A O 1
ATOM 769 N N . GLN A 1 105 ? -10.970 -2.236 1.701 1.00 96.75 105 GLN A N 1
ATOM 770 C CA . GLN A 1 105 ? -10.400 -1.080 2.395 1.00 96.75 105 GLN A CA 1
ATOM 771 C C . GLN A 1 105 ? -10.193 0.129 1.463 1.00 96.75 105 GLN A C 1
ATOM 773 O O . GLN A 1 105 ? -9.825 1.211 1.928 1.00 96.75 105 GLN A O 1
ATOM 778 N N . PHE A 1 106 ? -10.451 -0.039 0.162 1.00 97.00 106 PHE A N 1
ATOM 779 C CA . PHE A 1 106 ? -10.300 0.994 -0.859 1.00 97.00 106 PHE A CA 1
ATOM 780 C C . PHE A 1 106 ? -11.624 1.718 -1.137 1.00 97.00 106 PHE A C 1
ATOM 782 O O . PHE A 1 106 ? -12.687 1.090 -1.150 1.00 97.00 106 PHE A O 1
ATOM 789 N N . ILE A 1 107 ? -11.556 3.032 -1.383 1.00 93.81 107 ILE A N 1
ATOM 790 C CA . ILE A 1 107 ? -12.708 3.900 -1.702 1.00 93.81 107 ILE A CA 1
ATOM 791 C C . ILE A 1 107 ? -12.464 4.805 -2.909 1.00 93.81 107 ILE A C 1
ATOM 793 O O . ILE A 1 107 ? -11.289 5.146 -3.188 1.00 93.81 107 ILE A O 1
#

Solvent-accessible surface area (backbone atoms only — not comparable to full-atom values): 6044 Å² total; per-residue (Å²): 92,79,47,78,70,67,99,55,58,36,82,45,74,70,68,87,56,52,24,33,44,40,41,50,83,84,48,33,87,48,76,91,53,29,27,36,35,62,58,80,38,69,86,62,48,28,32,40,30,53,34,96,89,51,56,77,92,43,53,40,80,43,54,34,48,80,87,70,83,86,56,44,37,16,23,34,39,22,35,58,89,78,59,25,30,39,30,32,36,42,78,25,31,43,100,86,49,46,55,70,70,57,80,86,45,51,89

=== Feature glossary ===
A reading guide for the features in this record.

Start from the sequence.

  · This is the polypeptide sequence — one letter per residue, N-terminus first. Length ranges from a few dozen residues for small domains to over a thousand for large multi-domain proteins.

Fold it, and you get atomic coordinates and the backbone conformation that goes with them.

  · Structure coordinates are given as an mmCIF _atom_site loop: one row per atom with element, residue name, chain id, sequence number, and x/y/z position in Å. Only the four main-chain atoms per residue are included here; side chains are omitted to keep the record compact.

  · Backbone dihedral angles. Every residue except chain termini has a φ (preceding-C → N → Cα → C) and a ψ (N → Cα → C → next-N). They are reported in degrees following the IUPAC sign convention. Secondary structure is essentially a statement about which (φ, ψ) basin each residue occupies.

  · The SS8 string is DSSP's per-residue secondary-structure call. α-helix (H) means an i→i+4 H-bond ladder; β-strand (E) means the residue participates in a β-sheet; 3₁₀ (G) and π (I) are tighter and wider helices; T/S are turns/bends; '-' is loop.

  · SS3 is a coarse helix/strand/coil call (letters a/b/c) made by the P-SEA algorithm from inter-Cα distances and dihedrals. It is less detailed than DSSP but needs only Cα positions.

Summarize the fold with a handful of shape descriptors and a per-residue structural alphabet.

  · Radius of gyration (Rg) is the root-mean-square distance of Cα atoms from their centroid — a single number for overall size and compactness. A globular domain of N residues has Rg ≈ 2.2·N^0.38 Å; an extended or disordered chain has a much larger Rg. The Cα contact count is the number of residue pairs whose Cα atoms are within 8 Å and are more than four positions apart in sequence — a standard proxy for tertiary packing density. The bounding box is the smallest axis-aligned box enclosing all Cα atoms.

  · The Foldseek 3Di string encodes local tertiary geometry as a 20-letter alphabet — one character per residue — derived from the relative positions of nearby Cα atoms. Unlike the amino-acid sequence, 3Di is a direct function of the 3D structure, so two proteins with the same fold have similar 3Di strings even at low sequence identity.

  · Solvent-accessible surface area (SASA) is the area in Å² traced out by the centre of a 1.4 Å probe sphere (a water molecule) rolled over the protein's van der Waals surface (Shrake–Rupley / Lee–Richards construction). Buried residues have near-zero SASA; fully exposed residues can exceed 200 Å². The total SASA scales roughly with the number of surface residues.

Ask how reliable the model is.

  · pLDDT (predicted Local Distance Difference Test) is AlphaFold's per-residue confidence score, ranging from 0 to 100. Values above 90 indicate high confidence (typically well-packed cores); 70–90 is confident; 50–70 low confidence; below 50 usually means the region is disordered or the prediction is unreliable there. AlphaFold stores pLDDT in the mmCIF B-factor column.

  · B-factor (Debye–Waller factor) reflects atomic displacement in the crystal lattice. It is an experimental observable (units Å²), not a prediction; low values mean the atom is pinned down, high values mean it moves or is heterogeneous across the crystal.

  · Predicted Aligned Error (PAE) is an AlphaFold confidence matrix: entry (i, j) is the expected error in the position of residue j, in ångströms, when the prediction is superimposed on the true structure at residue i. Low PAE within a block of residues means that block is internally rigid and well-predicted; high PAE between two blocks means their relative placement is uncertain even if each block individually is confident.

Place it in context: what it resembles, what it is annotated as, and how it looks.

  · Nearest PDB neighbors are the top structural matches found by Foldseek when searching this structure against the entire Protein Data Bank. Each hit reports a TM-score (0 to 1; >0.5 almost always implies the same fold) and an E-value. These are *structural* homologs — they may share no detectable sequence similarity.

  · Functional annotations link the protein to curated databases. InterPro entries identify conserved domains and families by matching the sequence against member-database signatures (Pfam, PROSITE, CDD, …). Gene Ontology (GO) terms describe molecular function, biological process, and cellular component in a controlled vocabulary. CATH places the structure in a hierarchical fold classification (Class/Architecture/Topology/Homologous-superfamily). The organism is the source species.

  · Three diagnostic plots accompany the record. The Cα contact map visualizes the tertiary structure as a 2D adjacency matrix (8 Å cutoff, sequence-local contacts suppressed). The Ramachandran plot shows the distribution of backbone (φ, ψ) torsions, with points in the α and β basins reflecting secondary structure content. The PAE plot shows AlphaFold's inter-residue confidence as a color matrix.

  · Six rendered views show the 3D structure from the faces of a cube — i.e. along ±x, ±y, ±z. Rendering representation is drawn randomly per protein from cartoon (secondary-structure ribbons), sticks (backbone bonds), or molecular surface; coloring is either N→C rainbow (blue at the N-terminus through red at the C-terminus) or one color per chain.